Protein AF-A0A972PP08-F1 (afdb_monomer)

Foldseek 3Di:
DVVVVVVVVVVVVVVVVVVVVVVVVVCVVQQCFFAPFPVSVRDGNVLQLVQLQVLQVVLQVVQCVDPVGVGDDPLSVVCVVVLLVVLLLLLVCQQPVPDPSVVVQVVCCVVPNDPQADHRHHDHPVCSVVSSSSRSSSSSCCRLPVVLVVRVSSRSDDRPCCVSVVPD

Solvent-accessible surface area (backbone atoms only — not comparable to full-atom values): 9393 Å² total; per-residue (Å²): 112,70,70,61,53,51,54,52,49,50,52,52,52,53,50,53,49,51,52,50,50,53,50,51,53,49,51,54,58,56,29,68,35,60,43,99,42,86,90,52,75,62,42,24,48,52,60,49,52,51,48,55,51,53,33,42,54,54,26,24,55,60,38,45,71,38,95,92,43,93,44,51,82,62,57,80,64,64,44,46,67,55,30,52,53,49,12,54,51,50,24,50,19,18,60,36,63,88,36,75,61,23,49,52,51,54,52,42,50,70,77,57,68,56,92,65,49,72,78,90,52,80,47,58,82,88,48,35,67,56,49,22,48,51,35,32,54,27,46,49,46,37,53,67,55,71,47,28,80,75,46,64,85,49,38,54,66,78,82,62,55,66,67,70,73,62,69,122

Nearest PDB structures (foldseek):
  5ul4-assembly1_A  TM=3.789E-01  e=1.045E+00  Priestia megaterium
  8dyp-assembly1_A  TM=2.415E-01  e=4.016E+00  Homo sapiens

Mean predicted aligned error: 4.8 Å

Radius of gyration: 19.46 Å; Cα contacts (8 Å, |Δi|>4): 156; chains: 1; bounding box: 47×42×62 Å

Secondary structure (DSSP, 8-state):
-HHHHHHHHHHHHHHHHHHHHHHHHHHHHHHTSBPS-GGGTT-BHHHHHHHHHHHHHHHHHHHHTSTT------HHHHHHHHHHHHHHHHHHHHH-TTSHHHHHHHHHHHHS--SSSPPP----GGGHHHHHHHHHHHHHHIIIIITGGG-GGG---S--HHHHHS--

Structure (mmCIF, N/CA/C/O backbone):
data_AF-A0A972PP08-F1
#
_entry.id   AF-A0A972PP08-F1
#
loop_
_atom_site.group_PDB
_atom_site.id
_atom_site.type_symbol
_atom_site.label_atom_id
_atom_site.label_alt_id
_atom_site.label_comp_id
_atom_site.label_asym_id
_atom_site.label_entity_id
_atom_site.label_seq_id
_atom_site.pdbx_PDB_ins_code
_atom_site.Cartn_x
_atom_site.Cartn_y
_atom_site.Cartn_z
_atom_site.occupancy
_atom_site.B_iso_or_equiv
_atom_site.auth_seq_id
_atom_site.auth_comp_id
_atom_site.auth_asym_id
_atom_site.auth_atom_id
_atom_site.pdbx_PDB_model_num
ATOM 1 N N . MET A 1 1 ? 8.922 -12.046 42.418 1.00 61.06 1 MET A N 1
ATOM 2 C CA . MET A 1 1 ? 8.765 -11.020 41.359 1.00 61.06 1 MET A CA 1
ATOM 3 C C . MET A 1 1 ? 9.265 -11.472 39.986 1.00 61.06 1 MET A C 1
ATOM 5 O O . MET A 1 1 ? 8.486 -11.381 39.049 1.00 61.06 1 MET A O 1
ATOM 9 N N . GLY A 1 2 ? 10.481 -12.020 39.842 1.00 77.00 2 GLY A N 1
ATOM 10 C CA . GLY A 1 2 ? 11.031 -12.397 38.522 1.00 77.00 2 GLY A CA 1
ATOM 11 C C . GLY A 1 2 ? 10.190 -13.393 37.708 1.00 77.00 2 GLY A C 1
ATOM 12 O O . GLY A 1 2 ? 9.965 -13.173 36.525 1.00 77.00 2 GLY A O 1
ATOM 13 N N . ARG A 1 3 ? 9.642 -14.439 38.343 1.00 82.75 3 ARG A N 1
ATOM 14 C CA . ARG A 1 3 ? 8.815 -15.448 37.653 1.00 82.75 3 ARG A CA 1
ATOM 15 C C . ARG A 1 3 ? 7.500 -14.879 37.104 1.00 82.75 3 ARG A C 1
ATOM 17 O O . ARG A 1 3 ? 7.135 -15.198 35.986 1.00 82.75 3 ARG A O 1
ATOM 24 N N . PHE A 1 4 ? 6.838 -13.993 37.851 1.00 86.75 4 PHE A N 1
ATOM 25 C CA . PHE A 1 4 ? 5.618 -13.314 37.395 1.00 86.75 4 PHE A CA 1
ATOM 26 C C . PHE A 1 4 ? 5.889 -12.402 36.189 1.00 86.75 4 PHE A C 1
ATOM 28 O O . PHE A 1 4 ? 5.152 -12.438 35.211 1.00 86.75 4 PHE A O 1
ATOM 35 N N . LEU A 1 5 ? 6.987 -11.639 36.228 1.00 89.69 5 LEU A N 1
ATOM 36 C CA . LEU A 1 5 ? 7.375 -10.747 35.134 1.00 89.69 5 LEU A CA 1
ATOM 37 C C . LEU A 1 5 ? 7.769 -11.524 33.866 1.00 89.69 5 LEU A C 1
ATOM 39 O O . LEU A 1 5 ? 7.397 -11.132 32.766 1.00 89.69 5 LEU A O 1
ATOM 43 N N . LEU A 1 6 ? 8.453 -12.662 34.022 1.00 91.38 6 LEU A N 1
ATOM 44 C CA . LEU A 1 6 ? 8.762 -13.591 32.929 1.00 91.38 6 LEU A CA 1
ATOM 45 C C . LEU A 1 6 ? 7.502 -14.181 32.285 1.00 91.38 6 LEU A C 1
ATOM 47 O O . LEU A 1 6 ? 7.412 -14.209 31.061 1.00 91.38 6 LEU A O 1
ATOM 51 N N . GLU A 1 7 ? 6.529 -14.635 33.078 1.00 93.19 7 GLU A N 1
ATOM 52 C CA . GLU A 1 7 ? 5.266 -15.159 32.538 1.00 93.19 7 GLU A CA 1
ATOM 53 C C . GLU A 1 7 ? 4.447 -14.066 31.835 1.00 93.19 7 GLU A C 1
ATOM 55 O O . GLU A 1 7 ? 3.915 -14.296 30.751 1.00 93.19 7 GLU A O 1
ATOM 60 N N . LEU A 1 8 ? 4.421 -12.846 32.379 1.00 93.94 8 LEU A N 1
ATOM 61 C CA . LEU A 1 8 ? 3.744 -11.716 31.745 1.00 93.94 8 LEU A CA 1
ATOM 62 C C . LEU A 1 8 ? 4.395 -11.335 30.407 1.00 93.94 8 LEU A C 1
ATOM 64 O O . LEU A 1 8 ? 3.692 -11.149 29.416 1.00 93.94 8 LEU A O 1
ATOM 68 N N . LEU A 1 9 ? 5.729 -11.293 30.342 1.00 95.38 9 LEU A N 1
ATOM 69 C CA . LEU A 1 9 ? 6.449 -11.060 29.087 1.00 95.38 9 LEU A CA 1
ATOM 70 C C . LEU A 1 9 ? 6.160 -12.150 28.054 1.00 95.38 9 LEU A C 1
ATOM 72 O O . LEU A 1 9 ? 5.897 -11.824 26.900 1.00 95.38 9 LEU A O 1
ATOM 76 N N . LYS A 1 10 ? 6.158 -13.430 28.449 1.00 95.31 10 LYS A N 1
ATOM 77 C CA . LYS A 1 10 ? 5.798 -14.532 27.541 1.00 95.31 10 LYS A CA 1
ATOM 78 C C . LYS A 1 10 ? 4.406 -14.335 26.954 1.00 95.31 10 LYS A C 1
ATOM 80 O O . LYS A 1 10 ? 4.250 -14.460 25.745 1.00 95.31 10 LYS A O 1
ATOM 85 N N . ILE A 1 11 ? 3.416 -13.994 27.779 1.00 95.62 11 ILE A N 1
ATOM 86 C CA . ILE A 1 11 ? 2.045 -13.746 27.314 1.00 95.62 11 ILE A CA 1
ATOM 87 C C . ILE A 1 11 ? 2.020 -12.591 26.311 1.00 95.62 11 ILE A C 1
ATOM 89 O O . ILE A 1 11 ? 1.416 -12.728 25.248 1.00 95.62 11 ILE A O 1
ATOM 93 N N . VAL A 1 12 ? 2.707 -11.482 26.601 1.00 96.19 12 VAL A N 1
ATOM 94 C CA . VAL A 1 12 ? 2.795 -10.336 25.683 1.00 96.19 12 VAL A CA 1
ATOM 95 C C . VAL A 1 12 ? 3.439 -10.743 24.356 1.00 96.19 12 VAL A C 1
ATOM 97 O O . VAL A 1 12 ? 2.880 -10.449 23.302 1.00 96.19 12 VAL A O 1
ATOM 100 N N . PHE A 1 13 ? 4.564 -11.463 24.380 1.00 96.50 13 PHE A N 1
ATOM 101 C CA . PHE A 1 13 ? 5.250 -11.901 23.162 1.00 96.50 13 PHE A CA 1
ATOM 102 C C . PHE A 1 13 ? 4.429 -12.897 22.345 1.00 96.50 13 PHE A C 1
ATOM 104 O O . PHE A 1 13 ? 4.341 -12.754 21.129 1.00 96.50 13 PHE A O 1
ATOM 111 N N . VAL A 1 14 ? 3.798 -13.878 22.994 1.00 97.19 14 VAL A N 1
ATOM 112 C CA . VAL A 1 14 ? 2.917 -14.844 22.322 1.00 97.19 14 VAL A CA 1
ATOM 113 C C . VAL A 1 14 ? 1.718 -14.127 21.705 1.00 97.19 14 VAL A C 1
ATOM 115 O O . VAL A 1 14 ? 1.380 -14.385 20.554 1.00 97.19 14 VAL A O 1
ATOM 118 N N . THR A 1 15 ? 1.117 -13.177 22.421 1.00 96.88 15 THR A N 1
ATOM 119 C CA . THR A 1 15 ? -0.005 -12.381 21.904 1.00 96.88 15 THR A CA 1
ATOM 120 C C . THR A 1 15 ? 0.426 -11.540 20.702 1.00 96.88 15 THR A C 1
ATOM 122 O O . THR A 1 15 ? -0.230 -11.576 19.664 1.00 96.88 15 THR A O 1
ATOM 125 N N . ALA A 1 16 ? 1.558 -10.836 20.793 1.00 96.56 16 ALA A N 1
ATOM 126 C CA . ALA A 1 16 ? 2.103 -10.051 19.686 1.00 96.56 16 ALA A CA 1
ATOM 127 C C . ALA A 1 16 ? 2.429 -10.923 18.462 1.00 96.56 16 ALA A C 1
ATOM 129 O O . ALA A 1 16 ? 2.132 -10.534 17.331 1.00 96.56 16 ALA A O 1
ATOM 130 N N . LEU A 1 17 ? 2.986 -12.119 18.677 1.00 97.31 17 LEU A N 1
ATOM 131 C CA . LEU A 1 17 ? 3.256 -13.084 17.615 1.00 97.31 17 LEU A CA 1
ATOM 132 C C . LEU A 1 17 ? 1.961 -13.534 16.930 1.00 97.31 17 LEU A C 1
ATOM 134 O O . LEU A 1 17 ? 1.879 -13.484 15.706 1.00 97.31 17 LEU A O 1
ATOM 138 N N . LEU A 1 18 ? 0.941 -13.926 17.698 1.00 97.81 18 LEU A N 1
ATOM 139 C CA . LEU A 1 18 ? -0.345 -14.363 17.148 1.00 97.81 18 LEU A CA 1
ATOM 140 C C . LEU A 1 18 ? -1.035 -13.247 16.360 1.00 97.81 18 LEU A C 1
ATOM 142 O O . LEU A 1 18 ? -1.529 -13.502 15.265 1.00 97.81 18 LEU A O 1
ATOM 146 N N . LEU A 1 19 ? -1.013 -12.010 16.864 1.00 96.19 19 LEU A N 1
ATOM 147 C CA . LEU A 1 19 ? -1.547 -10.848 16.148 1.00 96.19 19 LEU A CA 1
ATOM 148 C C . LEU A 1 19 ? -0.791 -10.590 14.840 1.00 96.19 19 LEU A C 1
ATOM 150 O O . LEU A 1 19 ? -1.415 -10.345 13.812 1.00 96.19 19 LEU A O 1
ATOM 154 N N . THR A 1 20 ? 0.539 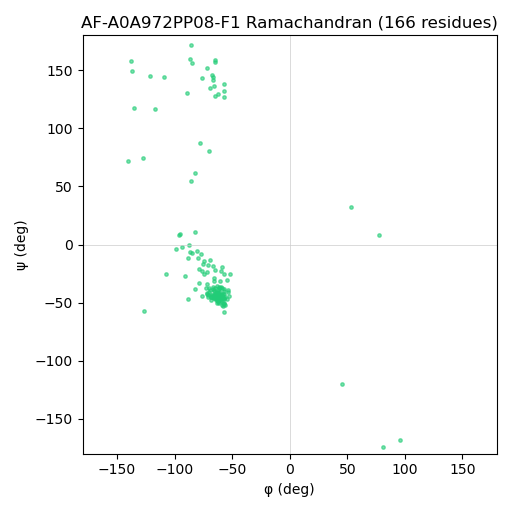-10.697 14.859 1.00 95.62 20 THR A N 1
ATOM 155 C CA . THR A 1 20 ? 1.374 -10.508 13.663 1.00 95.62 20 THR A CA 1
ATOM 156 C C . THR A 1 20 ? 1.097 -11.586 12.617 1.00 95.62 20 THR A C 1
ATOM 158 O O . THR A 1 20 ? 0.951 -11.273 11.437 1.00 95.62 20 THR A O 1
ATOM 161 N N . LEU A 1 21 ? 0.977 -12.849 13.033 1.00 97.38 21 LEU A N 1
ATOM 162 C CA . LEU A 1 21 ? 0.650 -13.959 12.137 1.00 97.38 21 LEU A CA 1
ATOM 163 C C . LEU A 1 21 ? -0.763 -13.823 11.567 1.00 97.38 21 LEU A C 1
ATOM 165 O O . LEU A 1 21 ? -0.938 -13.958 10.359 1.00 97.38 21 LEU A O 1
ATOM 169 N N . ALA A 1 22 ? -1.755 -13.508 12.403 1.00 96.94 22 ALA A N 1
ATOM 170 C CA . ALA A 1 22 ? -3.128 -13.289 11.959 1.00 96.94 22 ALA A CA 1
ATOM 171 C C . ALA A 1 22 ? -3.213 -12.135 10.952 1.00 96.94 22 ALA A C 1
ATOM 173 O O . ALA A 1 22 ? -3.847 -12.272 9.907 1.00 96.94 22 ALA A O 1
ATOM 174 N N . PHE A 1 23 ? -2.516 -11.029 11.222 1.00 95.94 23 PHE A N 1
ATOM 175 C CA . PHE A 1 23 ? -2.426 -9.901 10.301 1.00 95.94 23 PHE A CA 1
ATOM 176 C C . PHE A 1 23 ? -1.718 -10.276 8.992 1.00 95.94 23 PHE A C 1
ATOM 178 O O . PHE A 1 23 ? -2.197 -9.921 7.920 1.00 95.94 23 PHE A O 1
ATOM 185 N N . GLY A 1 24 ? -0.627 -11.045 9.053 1.00 96.00 24 GLY A N 1
ATOM 186 C CA . GLY A 1 24 ? 0.079 -11.537 7.867 1.00 96.00 24 GLY A CA 1
ATOM 187 C C . GLY A 1 24 ? -0.781 -12.460 6.998 1.00 96.00 24 GLY A C 1
ATOM 188 O O . GLY A 1 24 ? -0.826 -12.292 5.780 1.00 96.00 24 GLY A O 1
ATOM 189 N N . VAL A 1 25 ? -1.518 -13.389 7.613 1.00 97.31 25 VAL A N 1
ATOM 190 C CA . VAL A 1 25 ? -2.479 -14.259 6.914 1.00 97.31 25 VAL A CA 1
ATOM 191 C C . VAL A 1 25 ? -3.606 -13.434 6.299 1.00 97.31 25 VAL A C 1
ATOM 193 O O . VAL A 1 25 ? -3.979 -13.670 5.152 1.00 97.31 25 VAL A O 1
ATOM 196 N N . TRP A 1 26 ? -4.123 -12.441 7.025 1.00 97.25 26 TRP A N 1
ATOM 197 C CA . TRP A 1 26 ? -5.151 -11.539 6.513 1.00 97.25 26 TRP A CA 1
ATOM 198 C C . TRP A 1 26 ? -4.655 -10.718 5.314 1.00 97.25 26 TRP A C 1
ATOM 200 O O . TRP A 1 26 ? -5.347 -10.673 4.299 1.00 97.25 26 TRP A O 1
ATOM 210 N N . LEU A 1 27 ? -3.446 -10.148 5.377 1.00 96.44 27 LEU A N 1
ATOM 211 C CA . LEU A 1 27 ? -2.819 -9.459 4.243 1.00 96.44 27 LEU A CA 1
ATOM 212 C C . LEU A 1 27 ? -2.680 -10.390 3.042 1.00 96.44 27 LEU A C 1
ATOM 214 O O . LEU A 1 27 ? -3.019 -10.002 1.927 1.00 96.44 27 LEU A O 1
ATOM 218 N N . TYR A 1 28 ? -2.204 -11.619 3.262 1.00 96.75 28 TYR A N 1
ATOM 219 C CA . TYR A 1 28 ? -2.077 -12.613 2.201 1.00 96.75 28 TYR A CA 1
ATOM 220 C C . TYR A 1 28 ? -3.428 -12.924 1.551 1.00 96.75 28 TYR A C 1
ATOM 222 O O . TYR A 1 28 ? -3.548 -12.861 0.329 1.00 96.75 28 TYR A O 1
ATOM 230 N N . TYR A 1 29 ? -4.454 -13.190 2.359 1.00 97.25 29 TYR A N 1
ATOM 231 C CA . TYR A 1 29 ? -5.806 -13.456 1.880 1.00 97.25 29 TYR A CA 1
ATOM 232 C C . TYR A 1 29 ? -6.380 -12.278 1.085 1.00 97.25 29 TYR A C 1
ATOM 234 O O . TYR A 1 29 ? -6.895 -12.477 -0.012 1.00 97.25 29 TYR A O 1
ATOM 242 N N . ARG A 1 30 ? -6.255 -11.047 1.598 1.00 96.38 30 ARG A N 1
ATOM 243 C CA . ARG A 1 30 ? -6.729 -9.840 0.907 1.00 96.38 30 ARG A CA 1
ATOM 244 C C . ARG A 1 30 ? -5.976 -9.586 -0.386 1.00 96.38 30 ARG A C 1
ATOM 246 O O . ARG A 1 30 ? -6.604 -9.329 -1.402 1.00 96.38 30 ARG A O 1
ATOM 253 N N . GLY A 1 31 ? -4.657 -9.746 -0.383 1.00 96.69 31 GLY A N 1
ATOM 254 C CA . GLY A 1 31 ? -3.852 -9.522 -1.579 1.00 96.69 31 GLY A CA 1
ATOM 255 C C . GLY A 1 31 ? -4.051 -10.557 -2.683 1.00 96.69 31 GLY A C 1
ATOM 256 O O . GLY A 1 31 ? -3.618 -10.328 -3.810 1.00 96.69 31 GLY A O 1
ATOM 257 N N . ALA A 1 32 ? -4.696 -11.686 -2.377 1.00 97.31 32 ALA A N 1
ATOM 258 C CA . ALA A 1 32 ? -5.103 -12.687 -3.358 1.00 97.31 32 ALA A CA 1
ATOM 259 C C . ALA A 1 32 ? -6.462 -12.371 -4.010 1.00 97.31 32 ALA A C 1
ATOM 261 O O . ALA A 1 32 ? -6.858 -13.066 -4.944 1.00 97.31 32 ALA A O 1
ATOM 262 N N . GLN A 1 33 ? -7.177 -11.348 -3.537 1.00 96.50 33 GLN A N 1
ATOM 263 C CA . GLN A 1 33 ? -8.408 -10.871 -4.163 1.00 96.50 33 GLN A CA 1
ATOM 264 C C . GLN A 1 33 ? -8.084 -9.884 -5.298 1.00 96.50 33 GLN A C 1
ATOM 266 O O . GLN A 1 33 ? -6.998 -9.292 -5.297 1.00 96.50 33 GLN A O 1
ATOM 271 N N . PRO A 1 34 ? -8.988 -9.716 -6.283 1.00 96.44 34 PRO A N 1
ATOM 272 C CA . PRO A 1 34 ? -8.836 -8.694 -7.313 1.00 96.44 34 PRO A CA 1
ATOM 273 C C . PRO A 1 34 ? -8.708 -7.305 -6.690 1.00 96.44 34 PRO A C 1
ATOM 275 O O . PRO A 1 34 ? -9.432 -6.984 -5.746 1.00 96.44 34 PRO A O 1
ATOM 278 N N . MET A 1 35 ? -7.802 -6.494 -7.231 1.00 96.44 35 MET A N 1
ATOM 279 C CA . MET A 1 35 ? -7.579 -5.141 -6.734 1.00 96.44 35 MET A CA 1
ATOM 280 C C . MET A 1 35 ? -8.793 -4.244 -6.991 1.00 96.44 35 MET A C 1
ATOM 282 O O . MET A 1 35 ? -9.382 -4.287 -8.075 1.00 96.44 35 MET A O 1
ATOM 286 N N . ASP A 1 36 ? -9.115 -3.364 -6.041 1.00 91.56 36 ASP A N 1
ATOM 287 C CA . ASP A 1 36 ? -10.167 -2.348 -6.184 1.00 91.56 36 ASP A CA 1
ATOM 288 C C . ASP A 1 36 ? -9.614 -1.084 -6.862 1.00 91.56 36 ASP A C 1
ATOM 290 O O . ASP A 1 36 ? -9.655 0.031 -6.337 1.00 91.56 36 ASP A O 1
ATOM 294 N N . ILE A 1 37 ? -9.012 -1.276 -8.036 1.00 92.88 37 ILE A N 1
ATOM 295 C CA . ILE A 1 37 ? -8.449 -0.214 -8.871 1.00 92.88 37 ILE A CA 1
ATOM 296 C C . ILE A 1 37 ? -8.889 -0.483 -10.315 1.00 92.88 37 ILE A C 1
ATOM 298 O O . ILE A 1 37 ? -8.506 -1.518 -10.870 1.00 92.88 37 ILE A O 1
ATOM 302 N N . PRO A 1 38 ? -9.673 0.409 -10.952 1.00 90.06 38 PRO A N 1
ATOM 303 C CA . PRO A 1 38 ? -10.176 0.193 -12.311 1.00 90.06 38 PRO A CA 1
ATOM 304 C C . PRO A 1 38 ? -9.068 -0.118 -13.327 1.00 90.06 38 PRO A C 1
ATOM 306 O O . PRO A 1 38 ? -9.207 -1.000 -14.176 1.00 90.06 38 PRO A O 1
ATOM 309 N N . GLU A 1 39 ? -7.927 0.557 -13.205 1.00 91.69 39 GLU A N 1
ATOM 310 C CA . GLU A 1 39 ? -6.768 0.400 -14.080 1.00 91.69 39 GLU A CA 1
ATOM 311 C C . GLU A 1 39 ? -6.040 -0.935 -13.887 1.00 91.69 39 GLU A C 1
ATOM 313 O O . GLU A 1 39 ? -5.290 -1.336 -14.775 1.00 91.69 39 GLU A O 1
ATOM 318 N N . ALA A 1 40 ? -6.264 -1.646 -12.777 1.00 92.69 40 ALA A N 1
ATOM 319 C CA . ALA A 1 40 ? -5.619 -2.925 -12.484 1.00 92.69 40 ALA A CA 1
ATOM 320 C C . ALA A 1 40 ? -6.222 -4.104 -13.272 1.00 92.69 40 ALA A C 1
ATOM 322 O O . ALA A 1 40 ? -5.666 -5.200 -13.259 1.00 92.69 40 ALA A O 1
ATOM 323 N N . ARG A 1 41 ? -7.334 -3.908 -13.999 1.00 93.62 41 ARG A N 1
ATOM 324 C CA . ARG A 1 41 ? -7.932 -4.917 -14.906 1.00 93.62 41 ARG A CA 1
ATOM 325 C C . ARG A 1 41 ? -8.194 -6.279 -14.245 1.00 93.62 41 ARG A C 1
ATOM 327 O O . ARG A 1 41 ? -8.104 -7.317 -14.894 1.00 93.62 41 ARG A O 1
ATOM 334 N N . GLY A 1 42 ? -8.512 -6.273 -12.951 1.00 93.31 42 GLY A N 1
ATOM 335 C CA . GLY A 1 42 ? -8.847 -7.478 -12.192 1.00 93.31 42 GLY A CA 1
ATOM 336 C C . GLY A 1 42 ? -7.660 -8.347 -11.765 1.00 93.31 42 GLY A C 1
ATOM 337 O O . GLY A 1 42 ? -7.899 -9.433 -11.239 1.00 93.31 42 GLY A O 1
ATOM 338 N N . ILE A 1 43 ? -6.406 -7.904 -11.945 1.00 96.81 43 ILE A N 1
ATOM 339 C CA . ILE A 1 43 ? -5.261 -8.588 -11.321 1.00 96.81 43 ILE A CA 1
ATOM 340 C C . ILE A 1 43 ? -5.354 -8.484 -9.796 1.00 96.81 43 ILE A C 1
ATOM 342 O O . ILE A 1 43 ? -5.993 -7.578 -9.258 1.00 96.81 43 ILE A O 1
ATOM 346 N N . THR A 1 44 ? -4.697 -9.400 -9.095 1.00 97.62 44 THR A N 1
ATOM 347 C CA . THR A 1 44 ? -4.580 -9.355 -7.634 1.00 97.62 44 THR A CA 1
ATOM 348 C C . THR A 1 44 ? -3.393 -8.500 -7.201 1.00 97.62 44 THR A C 1
ATOM 350 O O . THR A 1 44 ? -2.430 -8.311 -7.953 1.00 97.62 44 THR A O 1
ATOM 353 N N . PHE A 1 45 ? -3.412 -8.027 -5.954 1.00 97.38 45 PHE A N 1
ATOM 354 C CA . PHE A 1 45 ? -2.286 -7.279 -5.391 1.00 97.38 45 PHE A CA 1
ATOM 355 C C . PHE A 1 45 ? -0.982 -8.088 -5.442 1.00 97.38 45 PHE A C 1
ATOM 357 O O . PHE A 1 45 ? 0.077 -7.546 -5.754 1.00 97.38 45 PHE A O 1
ATOM 364 N N . TRP A 1 46 ? -1.031 -9.402 -5.195 1.00 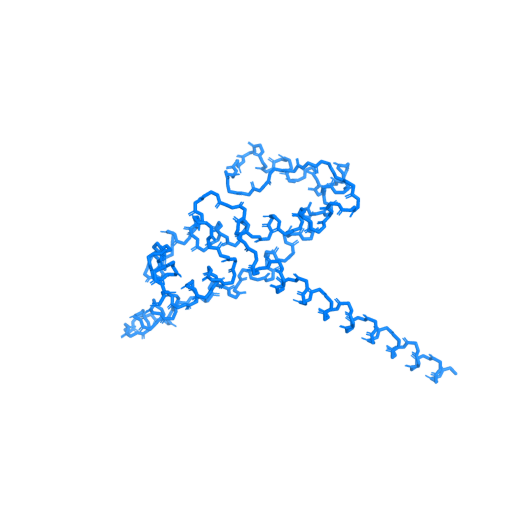96.94 46 TRP A N 1
ATOM 365 C CA . TRP A 1 46 ? 0.173 -10.234 -5.265 1.00 96.94 46 TRP A CA 1
ATOM 366 C C . TRP A 1 46 ? 0.705 -10.406 -6.683 1.00 96.94 46 TRP A C 1
ATOM 368 O O . TRP A 1 46 ? 1.920 -10.352 -6.869 1.00 96.94 46 TRP A O 1
ATOM 378 N N . GLN A 1 47 ? -0.171 -10.562 -7.679 1.00 97.56 47 GLN A N 1
ATOM 379 C CA . GLN A 1 47 ? 0.240 -10.577 -9.086 1.00 97.56 47 GLN A CA 1
ATOM 380 C C . GLN A 1 47 ? 0.903 -9.254 -9.475 1.00 97.56 47 GLN A C 1
ATOM 382 O O . GLN A 1 47 ? 1.967 -9.252 -10.093 1.00 97.56 47 GLN A O 1
ATOM 387 N N . PHE A 1 48 ? 0.321 -8.136 -9.041 1.00 97.19 48 PHE A N 1
ATOM 388 C CA . PHE A 1 48 ? 0.893 -6.811 -9.226 1.00 97.19 48 PHE A CA 1
ATOM 389 C C . PHE A 1 48 ? 2.289 -6.690 -8.597 1.00 97.19 48 PHE A C 1
ATOM 391 O O . PHE A 1 48 ? 3.243 -6.332 -9.282 1.00 97.19 48 PHE A O 1
ATOM 398 N N . ILE A 1 49 ? 2.456 -7.038 -7.318 1.00 97.25 49 ILE A N 1
ATOM 399 C CA . ILE A 1 49 ? 3.756 -6.947 -6.634 1.00 97.25 49 ILE A CA 1
ATOM 400 C C . ILE A 1 49 ? 4.808 -7.856 -7.281 1.00 97.25 49 ILE A C 1
ATOM 402 O O . ILE A 1 49 ? 5.962 -7.448 -7.416 1.00 97.25 49 ILE A O 1
ATOM 406 N N . GLN A 1 50 ? 4.431 -9.061 -7.714 1.00 96.94 50 GLN A N 1
ATOM 407 C CA . GLN A 1 50 ? 5.337 -9.970 -8.423 1.00 96.94 50 GLN A CA 1
ATOM 408 C C . GLN A 1 50 ? 5.811 -9.384 -9.756 1.00 96.94 50 GLN A C 1
ATOM 410 O O . GLN A 1 50 ? 7.007 -9.431 -10.054 1.00 96.94 50 GLN A O 1
ATOM 415 N N . ASP A 1 51 ? 4.901 -8.794 -10.527 1.00 96.56 51 ASP A N 1
ATOM 416 C CA . ASP A 1 51 ? 5.223 -8.105 -11.774 1.00 96.56 51 ASP A CA 1
ATOM 417 C C . ASP A 1 51 ? 6.157 -6.908 -11.533 1.00 96.56 51 ASP A C 1
ATOM 419 O O . ASP A 1 51 ? 7.224 -6.821 -12.146 1.00 96.56 51 ASP A O 1
ATOM 423 N N . ARG A 1 52 ? 5.838 -6.038 -10.564 1.00 95.81 52 ARG A N 1
ATOM 424 C CA . ARG A 1 52 ? 6.694 -4.893 -10.200 1.00 95.81 52 ARG A CA 1
ATOM 425 C C . ARG A 1 52 ? 8.077 -5.337 -9.721 1.00 95.81 52 ARG A C 1
ATOM 427 O O . ARG A 1 52 ? 9.076 -4.711 -10.064 1.00 95.81 52 ARG A O 1
ATOM 434 N N . TRP A 1 53 ? 8.162 -6.441 -8.981 1.00 96.19 53 TRP A N 1
ATOM 435 C CA . TRP A 1 53 ? 9.435 -7.025 -8.555 1.00 96.19 53 TRP A CA 1
ATOM 436 C C . TRP A 1 53 ? 10.267 -7.542 -9.731 1.00 96.19 53 TRP A C 1
ATOM 438 O O . TRP A 1 53 ? 11.485 -7.354 -9.773 1.00 96.19 53 TRP A O 1
ATOM 448 N N . ALA A 1 54 ? 9.631 -8.210 -10.695 1.00 95.69 54 ALA A N 1
ATOM 449 C CA . ALA A 1 54 ? 10.301 -8.685 -11.898 1.00 95.69 54 ALA A CA 1
ATOM 450 C C . ALA A 1 54 ? 10.824 -7.516 -12.745 1.00 95.69 54 ALA A C 1
ATOM 452 O O . ALA A 1 54 ? 11.996 -7.532 -13.125 1.00 95.69 54 ALA A O 1
ATOM 453 N N . ALA A 1 55 ? 10.000 -6.487 -12.957 1.00 94.38 55 ALA A N 1
ATOM 454 C CA . ALA A 1 55 ? 10.388 -5.266 -13.657 1.00 94.38 55 ALA A CA 1
ATOM 455 C C . ALA A 1 55 ? 11.555 -4.555 -12.955 1.00 94.38 55 ALA A C 1
ATOM 457 O O . ALA A 1 55 ? 12.527 -4.176 -13.607 1.00 94.38 55 ALA A O 1
ATOM 458 N N . TYR A 1 56 ? 11.515 -4.458 -11.620 1.00 94.62 56 TYR A N 1
ATOM 459 C CA . TYR A 1 56 ? 12.606 -3.887 -10.827 1.00 94.62 56 TYR A CA 1
ATOM 460 C C . TYR A 1 56 ? 13.920 -4.625 -11.064 1.00 94.62 56 TYR A C 1
ATOM 462 O O . TYR A 1 56 ? 14.919 -3.991 -11.387 1.00 94.62 56 TYR A O 1
ATOM 470 N N . ARG A 1 57 ? 13.926 -5.959 -10.968 1.00 94.94 57 ARG A N 1
ATOM 471 C CA . ARG A 1 57 ? 15.151 -6.745 -11.188 1.00 94.94 57 ARG A CA 1
ATOM 472 C C . ARG A 1 57 ? 15.728 -6.545 -12.588 1.00 94.94 57 ARG A C 1
ATOM 474 O O . ARG A 1 57 ? 16.944 -6.525 -12.741 1.00 94.94 57 ARG A O 1
ATOM 481 N N . GLN A 1 58 ? 14.874 -6.402 -13.600 1.00 93.50 58 GLN A N 1
ATOM 482 C CA . GLN A 1 58 ? 15.320 -6.131 -14.968 1.00 93.50 58 GLN A CA 1
ATOM 483 C C . GLN A 1 58 ? 15.925 -4.728 -15.101 1.00 93.50 58 GLN A C 1
ATOM 485 O O . GLN A 1 58 ? 16.997 -4.579 -15.689 1.00 93.50 58 GLN A O 1
ATOM 490 N N . ALA A 1 59 ? 15.268 -3.710 -14.538 1.00 92.25 59 ALA A N 1
ATOM 491 C CA . ALA A 1 59 ? 15.765 -2.338 -14.542 1.00 92.25 59 ALA A CA 1
ATOM 492 C C . ALA A 1 59 ? 17.095 -2.221 -13.782 1.00 92.25 59 ALA A C 1
ATOM 494 O O . ALA A 1 59 ? 18.059 -1.675 -14.313 1.00 92.25 59 ALA A O 1
ATOM 495 N N . ASP A 1 60 ? 17.171 -2.804 -12.587 1.00 94.06 60 ASP A N 1
ATOM 496 C CA . ASP A 1 60 ? 18.367 -2.820 -11.750 1.00 94.06 60 ASP A CA 1
ATOM 497 C C . ASP A 1 60 ? 19.551 -3.499 -12.447 1.00 94.06 60 ASP A C 1
ATOM 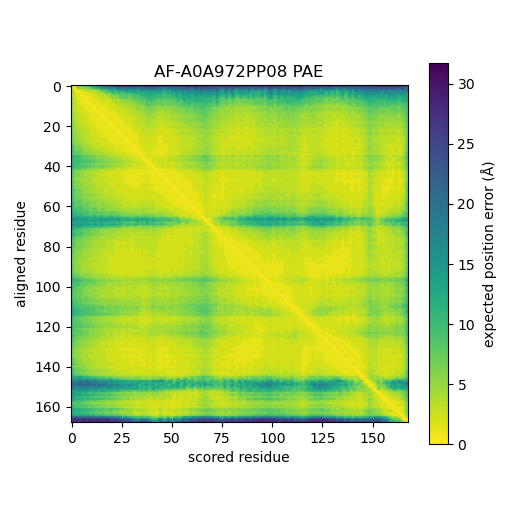499 O O . ASP A 1 60 ? 20.642 -2.935 -12.487 1.00 94.06 60 ASP A O 1
ATOM 503 N N . ALA A 1 61 ? 19.330 -4.656 -13.081 1.00 93.69 61 ALA A N 1
ATOM 504 C CA . ALA A 1 61 ? 20.369 -5.351 -13.837 1.00 93.69 61 ALA A CA 1
ATOM 505 C C . ALA A 1 61 ? 20.874 -4.524 -15.032 1.00 93.69 61 ALA A C 1
ATOM 507 O O . ALA A 1 61 ? 22.079 -4.468 -15.278 1.00 93.69 61 ALA A O 1
ATOM 508 N N . ARG A 1 62 ? 19.968 -3.854 -15.760 1.00 92.38 62 ARG A N 1
ATOM 509 C CA . ARG A 1 62 ? 20.326 -2.968 -16.879 1.00 92.38 62 ARG A CA 1
ATOM 510 C C . ARG A 1 62 ? 21.149 -1.770 -16.406 1.00 92.38 62 ARG A C 1
ATOM 512 O O . ARG A 1 62 ? 22.157 -1.448 -17.024 1.00 92.38 62 ARG A O 1
ATOM 5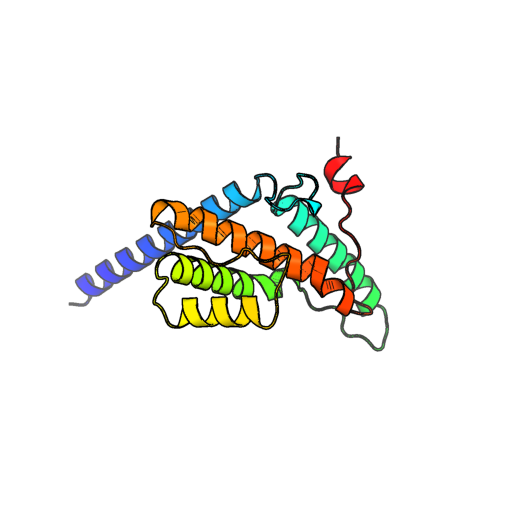19 N N . VAL A 1 63 ? 20.711 -1.105 -15.339 1.00 91.19 63 VAL A N 1
ATOM 520 C CA . VAL A 1 63 ? 21.344 0.118 -14.827 1.00 91.19 63 VAL A CA 1
ATOM 521 C C . VAL A 1 63 ? 22.679 -0.191 -14.156 1.00 91.19 63 VAL A C 1
ATOM 523 O O . VAL A 1 63 ? 23.656 0.501 -14.415 1.00 91.19 63 VAL A O 1
ATOM 526 N N . SER A 1 64 ? 22.763 -1.263 -13.367 1.00 91.81 64 SER A N 1
ATOM 527 C CA . SER A 1 64 ? 24.002 -1.683 -12.693 1.00 91.81 64 SER A CA 1
ATOM 528 C C . SER A 1 64 ? 25.099 -2.146 -13.657 1.00 91.81 64 SER A C 1
ATOM 530 O O . SER A 1 64 ? 26.265 -2.201 -13.279 1.00 91.81 64 SER A O 1
ATOM 532 N N . ALA A 1 65 ? 24.753 -2.487 -14.903 1.00 91.94 65 ALA A N 1
ATOM 533 C CA . ALA A 1 65 ? 25.732 -2.822 -15.936 1.00 91.94 65 ALA A CA 1
ATOM 534 C C . ALA A 1 65 ? 26.478 -1.588 -16.485 1.00 91.94 65 ALA A C 1
ATOM 536 O O . ALA A 1 65 ? 27.491 -1.736 -17.170 1.00 91.94 65 ALA A O 1
ATOM 537 N N . LEU A 1 66 ? 25.988 -0.375 -16.212 1.00 90.50 66 LEU A N 1
ATOM 538 C CA . LEU A 1 66 ? 26.597 0.872 -16.663 1.00 90.50 66 LEU A CA 1
ATOM 539 C C . LEU A 1 66 ? 27.632 1.370 -15.632 1.00 90.50 66 LEU A C 1
ATOM 541 O O . LEU A 1 66 ? 27.287 1.509 -14.459 1.00 90.50 66 LEU A O 1
ATOM 545 N N . PRO A 1 67 ? 28.872 1.718 -16.039 1.00 84.50 67 PRO A N 1
ATOM 546 C CA . PRO A 1 67 ? 29.959 2.065 -15.111 1.00 84.50 67 PRO A CA 1
ATOM 547 C C . PRO A 1 67 ? 29.672 3.220 -14.138 1.00 84.50 67 PRO A C 1
ATOM 549 O O . PRO A 1 67 ? 30.296 3.312 -13.085 1.00 84.50 67 PRO A O 1
ATOM 552 N N . GLN A 1 68 ? 28.767 4.126 -14.504 1.00 86.62 68 GLN A N 1
ATOM 553 C CA . GLN A 1 68 ? 28.446 5.340 -13.756 1.00 86.62 68 GLN A CA 1
ATOM 554 C C . GLN A 1 68 ? 27.262 5.194 -12.784 1.00 86.62 68 GLN A C 1
ATOM 556 O O . GLN A 1 68 ? 26.937 6.157 -12.090 1.00 86.62 68 GLN A O 1
ATOM 561 N N . TYR A 1 69 ? 26.612 4.027 -12.722 1.00 85.19 69 TYR A N 1
ATOM 562 C CA . TYR A 1 69 ? 25.432 3.807 -11.884 1.00 85.19 69 TYR A CA 1
ATOM 563 C C . TYR A 1 69 ? 25.642 2.673 -10.873 1.00 85.19 69 TYR A C 1
ATOM 565 O O . TYR A 1 69 ? 26.281 1.668 -11.157 1.00 85.19 69 TYR A O 1
ATOM 573 N N . LEU A 1 70 ? 25.059 2.834 -9.681 1.00 85.19 70 LEU A N 1
ATOM 574 C CA . LEU A 1 70 ? 25.107 1.855 -8.582 1.00 85.19 70 LEU A CA 1
ATOM 575 C C . LEU A 1 70 ? 23.880 0.922 -8.548 1.00 85.19 70 LEU A C 1
ATOM 577 O O . LEU A 1 70 ? 23.690 0.204 -7.570 1.00 85.19 70 LEU A O 1
ATOM 581 N N . GLY A 1 71 ? 23.042 0.966 -9.587 1.00 88.56 71 GLY A N 1
ATOM 582 C CA . GLY A 1 71 ? 21.770 0.249 -9.657 1.00 88.56 71 GLY A CA 1
ATOM 583 C C . GLY A 1 71 ? 20.560 1.089 -9.256 1.00 88.56 71 GLY A C 1
ATOM 584 O O . GLY A 1 71 ? 20.624 2.317 -9.145 1.00 88.56 71 GLY A O 1
ATOM 585 N N . CYS A 1 72 ? 19.436 0.408 -9.068 1.00 90.44 72 CYS A N 1
ATOM 586 C CA . CYS A 1 72 ? 18.135 0.989 -8.781 1.00 90.44 72 CYS A CA 1
ATOM 587 C C . CYS A 1 72 ? 17.704 0.729 -7.337 1.00 90.44 72 CYS A C 1
ATOM 589 O O . CYS A 1 72 ? 17.910 -0.346 -6.766 1.00 90.44 72 CYS A O 1
ATOM 591 N N . ARG A 1 73 ? 17.018 1.709 -6.741 1.00 89.38 73 ARG A N 1
ATOM 592 C CA . ARG A 1 73 ? 16.358 1.519 -5.447 1.00 89.38 73 ARG A CA 1
ATOM 593 C C . ARG A 1 73 ? 15.223 0.504 -5.601 1.00 89.38 73 ARG A C 1
ATOM 595 O O . ARG A 1 73 ? 14.452 0.563 -6.555 1.00 89.38 73 ARG A O 1
ATOM 602 N N . ASN A 1 74 ? 15.113 -0.422 -4.649 1.00 90.69 74 ASN A N 1
ATOM 603 C CA . ASN A 1 74 ? 13.997 -1.362 -4.606 1.00 90.69 74 ASN A CA 1
ATOM 604 C C . ASN A 1 74 ? 12.749 -0.671 -4.049 1.00 90.69 74 ASN A C 1
ATOM 606 O O . ASN A 1 74 ? 12.479 -0.709 -2.844 1.00 90.69 74 ASN A O 1
ATOM 610 N N . ASP A 1 75 ? 11.992 -0.037 -4.939 1.00 90.31 75 ASP A N 1
ATOM 611 C CA . ASP A 1 75 ? 10.803 0.723 -4.561 1.00 90.31 75 ASP A CA 1
ATOM 612 C C . ASP A 1 75 ? 9.696 -0.178 -3.993 1.00 90.31 75 ASP A C 1
ATOM 614 O O . ASP A 1 75 ? 8.984 0.223 -3.073 1.00 90.31 75 ASP A O 1
ATOM 618 N N . VAL A 1 76 ? 9.625 -1.445 -4.416 1.00 92.31 76 VAL A N 1
ATOM 619 C CA . VAL A 1 76 ? 8.655 -2.419 -3.887 1.00 92.31 76 VAL A CA 1
ATOM 620 C C . VAL A 1 76 ? 8.817 -2.609 -2.370 1.00 92.31 76 VAL A C 1
ATOM 622 O O . VAL A 1 76 ? 7.821 -2.610 -1.640 1.00 92.31 76 VAL A O 1
ATOM 625 N N . LEU A 1 77 ? 10.058 -2.724 -1.876 1.00 93.69 77 LEU A N 1
ATOM 626 C CA . LEU A 1 77 ? 10.343 -2.824 -0.435 1.00 93.69 77 LEU A CA 1
ATOM 627 C C . LEU A 1 77 ? 10.362 -1.469 0.260 1.00 93.69 77 LEU A C 1
ATOM 629 O O . LEU A 1 77 ? 9.899 -1.364 1.395 1.00 93.69 77 LEU A O 1
ATOM 633 N N . TYR A 1 78 ? 10.898 -0.441 -0.398 1.00 92.31 78 TYR A N 1
ATOM 634 C CA . TYR A 1 78 ? 11.001 0.902 0.169 1.00 92.31 78 TYR A CA 1
ATOM 635 C C . TYR A 1 78 ? 9.630 1.440 0.597 1.00 92.31 78 TYR A C 1
ATOM 637 O O . TYR A 1 78 ? 9.497 2.028 1.673 1.00 92.31 78 TYR A O 1
ATOM 645 N N . TYR A 1 79 ? 8.596 1.184 -0.209 1.00 94.06 79 TYR A N 1
ATOM 646 C CA . TYR A 1 79 ? 7.241 1.640 0.079 1.00 94.06 79 TYR A CA 1
ATOM 647 C C . TYR A 1 79 ? 6.486 0.783 1.100 1.00 94.06 79 TYR A C 1
ATOM 649 O O . TYR A 1 79 ? 5.484 1.256 1.628 1.00 94.06 79 TYR A O 1
ATOM 657 N N . LEU A 1 80 ? 6.964 -0.410 1.474 1.00 94.06 80 LEU A N 1
ATOM 658 C CA . LEU A 1 80 ? 6.270 -1.274 2.438 1.00 94.06 80 LEU A CA 1
ATOM 659 C C . LEU A 1 80 ? 6.022 -0.597 3.799 1.00 94.06 80 LEU A C 1
ATOM 661 O O . LEU A 1 80 ? 4.859 -0.472 4.194 1.00 94.06 80 LEU A O 1
ATOM 665 N N . PRO A 1 81 ? 7.050 -0.115 4.527 1.00 95.62 81 PRO A N 1
ATOM 666 C CA . PRO A 1 81 ? 6.828 0.538 5.817 1.00 95.62 81 PRO A CA 1
ATOM 667 C C . PRO A 1 81 ? 6.048 1.855 5.684 1.00 95.62 81 PRO A C 1
ATOM 669 O O . PRO A 1 81 ? 5.277 2.206 6.579 1.00 95.62 81 PRO A O 1
ATOM 672 N N . LEU A 1 82 ? 6.215 2.575 4.568 1.00 95.31 82 LEU A N 1
ATOM 673 C CA . LEU A 1 82 ? 5.519 3.836 4.300 1.00 95.31 82 LEU A CA 1
ATOM 674 C C . LEU A 1 82 ? 4.020 3.612 4.089 1.00 95.31 82 LEU A C 1
ATOM 676 O O . LEU A 1 82 ? 3.205 4.289 4.717 1.00 95.31 82 LEU A O 1
ATOM 680 N N . ASN A 1 83 ? 3.660 2.632 3.264 1.00 96.31 83 ASN A N 1
ATOM 681 C CA . ASN A 1 83 ? 2.277 2.316 2.936 1.00 96.31 83 ASN A CA 1
ATOM 682 C C . ASN A 1 83 ? 1.569 1.654 4.116 1.00 96.31 83 ASN A C 1
ATOM 684 O O . ASN A 1 83 ? 0.428 2.013 4.390 1.00 96.31 83 ASN A O 1
ATOM 688 N N . LEU A 1 84 ? 2.236 0.785 4.888 1.00 96.62 84 LEU A N 1
ATOM 689 C CA . LEU A 1 84 ? 1.672 0.252 6.136 1.00 96.62 84 LEU A CA 1
ATOM 690 C C . LEU A 1 84 ? 1.342 1.379 7.120 1.00 96.62 84 LEU A C 1
ATOM 692 O O . LEU A 1 84 ? 0.208 1.479 7.588 1.00 96.62 84 LEU A O 1
ATOM 696 N N . ARG A 1 85 ? 2.303 2.271 7.393 1.00 97.38 85 ARG A N 1
ATOM 697 C CA . ARG A 1 85 ? 2.083 3.424 8.277 1.00 97.38 85 ARG A CA 1
ATOM 698 C C . ARG A 1 85 ? 0.969 4.330 7.754 1.00 97.38 85 ARG A C 1
ATOM 700 O O . ARG A 1 85 ? 0.117 4.746 8.534 1.00 97.38 85 ARG A O 1
ATOM 707 N N . GLY A 1 86 ? 0.974 4.630 6.456 1.00 97.00 86 GLY A N 1
ATOM 708 C CA . GLY A 1 86 ? -0.061 5.432 5.806 1.00 97.00 86 GLY A CA 1
ATOM 709 C C . GLY A 1 86 ? -1.451 4.818 5.964 1.00 97.00 86 GLY A C 1
ATOM 710 O O . GLY A 1 86 ? -2.381 5.523 6.335 1.00 97.00 86 GLY A O 1
ATOM 711 N N . SER A 1 87 ? -1.564 3.502 5.801 1.00 98.00 87 SER A N 1
ATOM 712 C CA . SER A 1 87 ? -2.828 2.763 5.907 1.00 98.00 87 SER A CA 1
ATOM 713 C C . SER A 1 87 ? -3.371 2.746 7.332 1.00 98.00 87 SER A C 1
ATOM 715 O O . SER A 1 87 ? -4.552 3.007 7.538 1.00 98.00 87 SER A O 1
ATOM 717 N N . PHE A 1 88 ? -2.515 2.524 8.338 1.00 97.81 88 PHE A N 1
ATOM 718 C CA . PHE A 1 88 ? -2.919 2.642 9.744 1.00 97.81 88 PHE A CA 1
ATOM 719 C C . PHE A 1 88 ? -3.370 4.062 10.088 1.00 97.81 88 PHE A C 1
ATOM 721 O O . PHE A 1 88 ? -4.402 4.245 10.728 1.00 97.81 88 PHE A O 1
ATOM 728 N N . ASN A 1 89 ? -2.620 5.067 9.634 1.00 98.25 89 ASN A N 1
ATOM 729 C CA . ASN A 1 89 ? -2.955 6.472 9.837 1.00 98.25 89 ASN A CA 1
ATOM 730 C C . ASN A 1 89 ? -4.295 6.842 9.187 1.00 98.25 89 ASN A C 1
ATOM 732 O O . ASN A 1 89 ? -5.113 7.514 9.812 1.00 98.25 89 ASN A O 1
ATOM 736 N N . PHE A 1 90 ? -4.524 6.397 7.953 1.00 98.06 90 PHE A N 1
ATOM 737 C CA . PHE A 1 90 ? -5.750 6.661 7.210 1.00 98.06 90 PHE A CA 1
ATOM 738 C C . PHE A 1 90 ? -6.959 5.961 7.840 1.00 98.06 90 PHE A C 1
ATOM 740 O O . PHE A 1 90 ? -8.002 6.583 8.044 1.00 98.06 90 PHE A O 1
ATOM 747 N N . ALA A 1 91 ? -6.805 4.697 8.240 1.00 98.25 91 ALA A N 1
ATOM 748 C CA . ALA A 1 91 ? -7.845 3.952 8.940 1.00 98.25 91 ALA A CA 1
ATOM 749 C C . ALA A 1 91 ? -8.180 4.574 10.307 1.00 98.25 91 ALA A C 1
ATOM 751 O O . ALA A 1 91 ? -9.352 4.734 10.643 1.00 98.25 91 ALA A O 1
ATOM 752 N N . TYR A 1 92 ? -7.169 5.011 11.067 1.00 98.25 92 TYR A N 1
ATOM 753 C CA . TYR A 1 92 ? -7.374 5.740 12.320 1.00 98.25 92 TYR A CA 1
ATOM 754 C C . TYR A 1 92 ? -8.116 7.061 12.101 1.00 98.25 92 TYR A C 1
ATOM 756 O O . TYR A 1 92 ? -9.050 7.362 12.840 1.00 98.25 92 TYR A O 1
ATOM 764 N N . ALA A 1 93 ? -7.711 7.843 11.097 1.00 98.19 93 ALA A N 1
ATOM 765 C CA . ALA A 1 93 ? -8.347 9.111 10.755 1.00 98.19 93 ALA A CA 1
ATOM 766 C C . ALA A 1 93 ? -9.806 8.927 10.309 1.0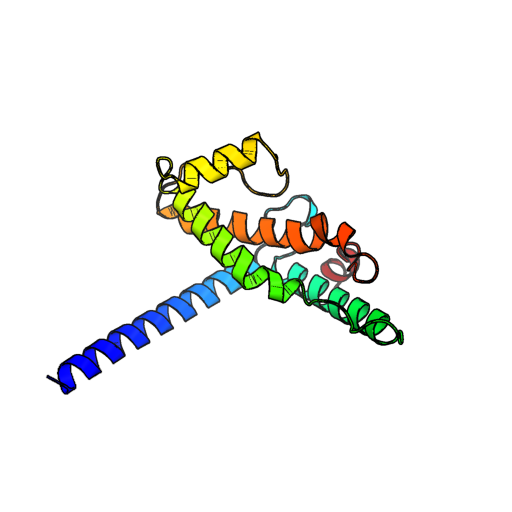0 98.19 93 ALA A C 1
ATOM 768 O O . ALA A 1 93 ? -10.652 9.747 10.649 1.00 98.19 93 ALA A O 1
ATOM 769 N N . SER A 1 94 ? -10.100 7.835 9.603 1.00 98.00 94 SER A N 1
ATOM 770 C CA . SER A 1 94 ? -11.457 7.481 9.174 1.00 98.00 94 SER A CA 1
ATOM 771 C C . SER A 1 94 ? -12.343 7.063 10.354 1.00 98.00 94 SER A C 1
ATOM 773 O O . SER A 1 94 ? -13.516 7.417 10.401 1.00 98.00 94 SER A O 1
ATOM 775 N N . LEU A 1 95 ? -11.781 6.351 11.339 1.00 98.31 95 LEU A N 1
ATOM 776 C CA . LEU A 1 95 ? -12.477 5.980 12.578 1.00 98.31 95 LEU A CA 1
ATOM 777 C C . LEU A 1 95 ? -12.633 7.167 13.552 1.00 98.31 95 LEU A C 1
ATOM 779 O O . LEU A 1 95 ? -13.523 7.163 14.394 1.00 98.31 95 LEU A O 1
ATOM 783 N N . ASN A 1 96 ? -11.751 8.170 13.464 1.00 97.94 96 ASN A N 1
ATOM 784 C CA . ASN A 1 96 ? -11.698 9.331 14.358 1.00 97.94 96 ASN A CA 1
ATOM 785 C C . ASN A 1 96 ? -11.707 10.640 13.541 1.00 97.94 96 ASN A C 1
ATOM 787 O O . ASN A 1 96 ? -10.659 11.298 13.422 1.00 97.94 96 ASN A O 1
ATOM 791 N N . PRO A 1 97 ? -12.866 11.035 12.982 1.00 95.50 97 PRO A N 1
ATOM 792 C CA . PRO A 1 97 ? -12.972 12.140 12.024 1.00 95.50 97 PRO A CA 1
ATOM 793 C C . PRO A 1 97 ? -12.618 13.519 12.606 1.00 95.50 97 PRO A C 1
ATOM 795 O O . PRO A 1 97 ? -12.218 14.408 11.852 1.00 95.50 97 PRO A O 1
ATOM 798 N N . ASP A 1 98 ? -12.696 13.680 13.930 1.00 96.69 98 ASP A N 1
ATOM 799 C CA . ASP A 1 98 ? -12.345 14.916 14.650 1.00 96.69 98 ASP A CA 1
ATOM 800 C C . ASP A 1 98 ? -10.855 15.004 15.028 1.00 96.69 98 ASP A C 1
ATOM 802 O O . ASP A 1 98 ? -10.395 15.965 15.650 1.00 96.69 98 ASP A O 1
ATOM 806 N N . SER A 1 99 ? -10.060 13.987 14.687 1.00 96.75 99 SER A N 1
ATOM 807 C CA . SER A 1 99 ? -8.639 13.963 15.025 1.00 96.75 99 SER A CA 1
ATOM 808 C C . SER A 1 99 ? -7.825 14.963 14.191 1.00 96.75 99 SER A C 1
ATOM 810 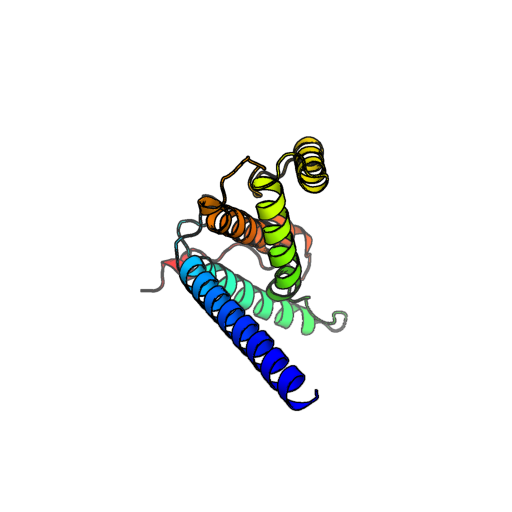O O . SER A 1 99 ? -8.109 15.230 13.023 1.00 96.75 99 SER A O 1
ATOM 812 N N . LYS A 1 100 ? -6.707 15.451 14.752 1.00 97.19 100 LYS A N 1
ATOM 813 C CA . LYS A 1 100 ? -5.731 16.274 14.004 1.00 97.19 100 LYS A CA 1
ATOM 814 C C . LYS A 1 100 ? -5.229 15.583 12.731 1.00 97.19 100 LYS A C 1
ATOM 816 O O . LYS A 1 100 ? -4.893 16.253 11.760 1.00 97.19 100 LYS A O 1
ATOM 821 N N . LEU A 1 101 ? -5.163 14.251 12.748 1.00 96.31 101 LEU A N 1
ATOM 822 C CA . LEU A 1 101 ? -4.738 13.462 11.598 1.00 96.31 101 LEU A CA 1
ATOM 823 C C . LEU A 1 101 ? -5.797 13.471 10.490 1.00 96.31 101 LEU A C 1
ATOM 825 O O . LEU A 1 101 ? -5.444 13.679 9.334 1.00 96.31 101 LEU A O 1
ATOM 829 N N . ALA A 1 102 ? -7.077 13.321 10.840 1.00 97.06 102 ALA A N 1
ATOM 830 C CA . ALA A 1 102 ? -8.185 13.462 9.898 1.00 97.06 102 ALA A CA 1
ATOM 831 C C . ALA A 1 102 ? -8.218 14.855 9.261 1.00 97.06 102 ALA A C 1
ATOM 833 O O . ALA A 1 102 ? -8.346 14.970 8.043 1.00 97.06 102 ALA A O 1
ATOM 834 N N . PHE A 1 103 ? -8.003 15.908 10.056 1.00 96.44 103 PHE A N 1
ATOM 835 C CA . PHE A 1 103 ? -7.859 17.266 9.529 1.00 96.44 103 PHE A CA 1
ATOM 836 C C . PHE A 1 103 ? -6.697 17.382 8.531 1.00 96.44 103 PHE A C 1
ATOM 838 O O . PHE A 1 103 ? -6.861 17.960 7.460 1.00 96.44 103 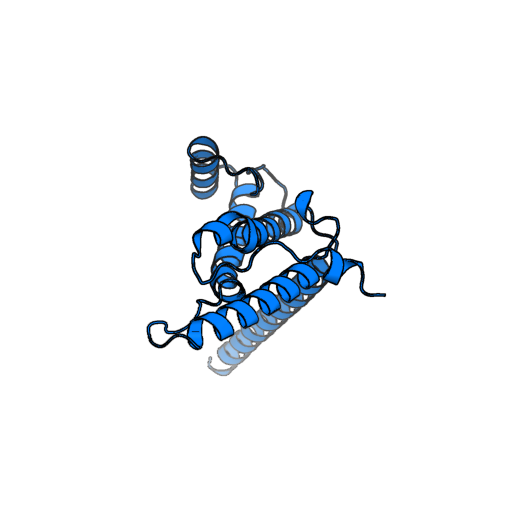PHE A O 1
ATOM 845 N N . ALA A 1 104 ? -5.535 16.801 8.846 1.00 95.25 104 ALA A N 1
ATOM 846 C CA . ALA A 1 104 ? -4.385 16.825 7.947 1.00 95.25 104 ALA A CA 1
ATOM 847 C C . ALA A 1 104 ? -4.660 16.100 6.618 1.00 95.25 104 ALA A C 1
ATOM 849 O O . ALA A 1 104 ? -4.265 16.607 5.571 1.00 95.25 104 ALA A O 1
ATOM 850 N N . PHE A 1 105 ? -5.344 14.950 6.640 1.00 95.25 105 PHE A N 1
ATOM 851 C CA . PHE A 1 105 ? -5.748 14.254 5.414 1.00 95.25 105 PHE A CA 1
ATOM 852 C C . PHE A 1 105 ? -6.691 15.111 4.567 1.00 95.25 105 PHE A C 1
ATOM 854 O O . PHE A 1 105 ? -6.379 15.353 3.406 1.00 95.25 105 PHE A O 1
ATOM 861 N N . LYS A 1 106 ? -7.760 15.660 5.160 1.00 95.12 106 LYS A N 1
ATOM 862 C CA . LYS A 1 106 ? -8.705 16.550 4.458 1.00 95.12 106 LYS A CA 1
ATOM 863 C C . LYS A 1 106 ? -8.003 17.758 3.832 1.00 95.12 106 LYS A C 1
ATOM 865 O O . LYS A 1 106 ? -8.214 18.059 2.664 1.00 95.12 106 LYS A O 1
ATOM 870 N N . TYR A 1 107 ? -7.098 18.399 4.575 1.00 94.56 107 TYR A N 1
ATOM 871 C CA . TYR A 1 107 ? -6.303 19.515 4.060 1.00 94.56 107 TYR A CA 1
ATOM 872 C C . TYR A 1 107 ? -5.488 19.124 2.817 1.00 94.56 107 TYR A C 1
ATOM 874 O O . TYR A 1 107 ? -5.471 19.855 1.829 1.00 94.56 107 TYR A O 1
ATOM 882 N N . TRP A 1 108 ? -4.806 17.975 2.838 1.00 91.75 108 TRP A N 1
ATOM 883 C CA . TRP A 1 108 ? -4.015 17.536 1.686 1.00 91.75 108 TRP A CA 1
ATOM 884 C C . TRP A 1 108 ? -4.872 17.069 0.512 1.00 91.75 108 TRP A C 1
ATOM 886 O O . TRP A 1 108 ? -4.488 17.328 -0.625 1.00 91.75 108 TRP A O 1
ATOM 896 N N . GLU A 1 109 ? -6.026 16.456 0.770 1.00 93.19 109 GLU A N 1
ATOM 897 C CA . GLU A 1 109 ? -7.010 16.114 -0.263 1.00 93.19 109 GLU A CA 1
ATOM 898 C C . GLU A 1 109 ? -7.502 17.357 -1.018 1.00 93.19 109 GLU A C 1
ATOM 900 O O . GLU A 1 109 ? -7.670 17.304 -2.234 1.00 93.19 109 GLU A O 1
ATOM 905 N N . GLU A 1 110 ? -7.682 18.485 -0.325 1.00 93.44 110 GLU A N 1
ATOM 906 C CA . GLU A 1 110 ? -8.084 19.758 -0.935 1.00 93.44 110 GLU A CA 1
ATOM 907 C C . GLU A 1 110 ? -6.933 20.453 -1.676 1.00 93.44 110 GLU A C 1
ATOM 909 O O . GLU A 1 110 ? -7.111 20.948 -2.787 1.00 93.44 110 GLU A O 1
ATOM 914 N N . GLN A 1 111 ? -5.741 20.507 -1.074 1.00 94.88 111 GLN A N 1
ATOM 915 C CA . GLN A 1 111 ? -4.606 21.259 -1.628 1.00 94.88 111 GLN A CA 1
ATOM 916 C C . GLN A 1 111 ? -3.886 20.527 -2.762 1.00 94.88 111 GLN A C 1
ATOM 918 O O . GLN A 1 111 ? -3.315 21.156 -3.654 1.00 94.88 111 GLN A O 1
ATOM 923 N N . LYS A 1 112 ? -3.838 19.196 -2.695 1.00 91.00 112 LYS A N 1
ATOM 924 C CA . LYS A 1 112 ? -3.150 18.326 -3.652 1.00 91.00 112 LYS A CA 1
ATOM 925 C C . LYS A 1 112 ? -4.003 17.081 -3.898 1.00 91.00 112 LYS A C 1
ATOM 927 O O . LYS A 1 112 ? -3.640 16.005 -3.415 1.00 91.00 112 LYS A O 1
ATOM 932 N N . PRO A 1 113 ? -5.126 17.227 -4.621 1.00 89.00 113 PRO A N 1
ATOM 933 C CA . PRO A 1 113 ? -6.019 16.113 -4.891 1.00 89.00 113 PRO A CA 1
ATOM 934 C C . PRO A 1 113 ? -5.263 14.985 -5.593 1.00 89.00 113 PRO A C 1
ATOM 936 O O . PRO A 1 113 ? -4.524 15.210 -6.552 1.00 89.00 113 PRO A O 1
ATOM 939 N N . ASP A 1 114 ? -5.453 13.774 -5.083 1.00 89.94 114 ASP A N 1
ATOM 940 C CA . ASP A 1 114 ? -4.874 12.553 -5.619 1.00 89.94 114 ASP A CA 1
ATOM 941 C C . ASP A 1 114 ? -6.008 11.640 -6.071 1.00 89.94 114 ASP A C 1
ATOM 943 O O . ASP A 1 114 ? -6.843 11.238 -5.264 1.00 89.94 114 ASP A O 1
ATOM 947 N N . GLU A 1 115 ? -6.075 11.353 -7.368 1.00 88.94 115 GLU A N 1
ATOM 948 C CA . GLU A 1 115 ? -7.175 10.568 -7.941 1.00 88.94 115 GLU A CA 1
ATOM 949 C C . GLU A 1 115 ? -7.055 9.069 -7.631 1.00 88.94 115 GLU A C 1
ATOM 951 O O . GLU A 1 115 ? -8.035 8.334 -7.743 1.00 88.94 115 GLU 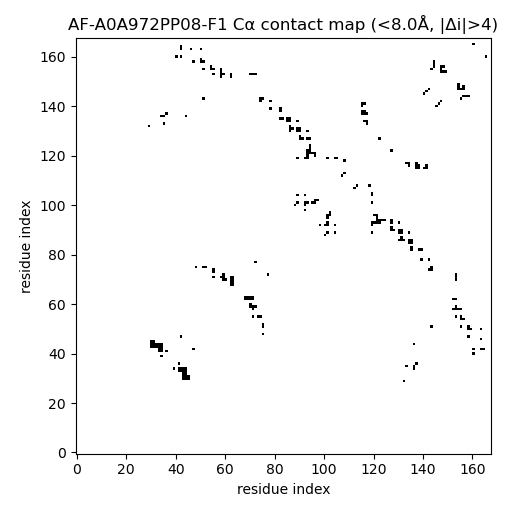A O 1
ATOM 956 N N . VAL A 1 116 ? -5.868 8.608 -7.219 1.00 92.88 116 VAL A N 1
ATOM 957 C CA . VAL A 1 116 ? -5.613 7.194 -6.930 1.00 92.88 116 VAL A CA 1
ATOM 958 C C . VAL A 1 116 ? -5.953 6.864 -5.481 1.00 92.88 116 VAL A C 1
ATOM 960 O O . VAL A 1 116 ? -6.603 5.846 -5.218 1.00 92.88 116 VAL A O 1
ATOM 963 N N . LEU A 1 117 ? -5.500 7.695 -4.535 1.00 94.38 117 LEU A N 1
ATOM 964 C CA . LEU A 1 117 ? -5.735 7.465 -3.108 1.00 94.38 117 LEU A CA 1
ATOM 965 C C . LEU A 1 117 ? -7.227 7.604 -2.756 1.00 94.38 117 LEU A C 1
ATOM 967 O O . LEU A 1 117 ? -7.923 8.455 -3.310 1.00 94.38 117 LEU A O 1
ATOM 971 N N . PRO A 1 118 ? -7.742 6.784 -1.822 1.00 94.88 118 PRO A N 1
ATOM 972 C CA . PRO A 1 118 ? -9.121 6.920 -1.378 1.00 94.88 118 PRO A CA 1
ATOM 973 C C . PRO A 1 118 ? -9.306 8.229 -0.601 1.00 94.88 118 PRO A C 1
ATOM 975 O O . PRO A 1 118 ? -8.416 8.654 0.136 1.00 94.88 118 PRO A O 1
ATOM 978 N N . LYS A 1 119 ? -10.490 8.833 -0.732 1.00 94.50 119 LYS A N 1
ATOM 979 C CA . LYS A 1 119 ? -10.881 10.008 0.056 1.00 94.50 119 LYS A CA 1
ATOM 980 C C . LYS A 1 119 ? -11.261 9.606 1.471 1.00 94.50 119 LYS A C 1
ATOM 982 O O . LYS A 1 119 ? -11.900 8.568 1.675 1.00 94.50 119 LYS A O 1
ATOM 987 N N . LEU A 1 120 ? -10.910 10.443 2.438 1.00 95.31 120 LEU A N 1
ATOM 988 C CA . LEU A 1 120 ? -11.252 10.229 3.830 1.00 95.31 120 LEU A CA 1
ATOM 989 C C . LEU A 1 120 ? -12.775 10.234 4.010 1.00 95.31 120 LEU A C 1
ATOM 991 O O . LEU A 1 120 ? -13.475 11.157 3.589 1.00 95.31 120 LEU A O 1
ATOM 995 N N . ARG A 1 121 ? -13.288 9.208 4.687 1.00 95.75 121 ARG A N 1
ATOM 996 C CA . ARG A 1 121 ? -14.698 9.094 5.071 1.00 95.75 121 ARG A CA 1
ATOM 997 C C . ARG A 1 121 ? -14.801 8.590 6.501 1.00 95.75 121 ARG A C 1
ATOM 999 O O . ARG A 1 121 ? -13.943 7.836 6.947 1.00 95.75 121 ARG A O 1
ATOM 1006 N N . GLU A 1 122 ? -15.848 9.000 7.202 1.00 97.19 122 GLU A N 1
ATOM 1007 C CA . GLU A 1 122 ? -16.140 8.459 8.527 1.00 97.19 122 GLU A CA 1
ATOM 1008 C C . GLU A 1 122 ? -16.597 7.003 8.407 1.00 97.19 122 GLU A C 1
ATOM 1010 O O . GLU A 1 122 ? -17.396 6.671 7.525 1.00 97.19 122 GLU A O 1
ATOM 1015 N N . VAL A 1 123 ? -16.063 6.139 9.271 1.00 97.44 123 VAL A N 1
ATOM 1016 C CA . VAL A 1 123 ? -16.373 4.706 9.287 1.00 97.44 123 VAL A CA 1
ATOM 1017 C C . VAL A 1 123 ? -16.548 4.179 10.700 1.00 97.44 123 VAL A C 1
ATOM 1019 O O . VAL A 1 123 ? -16.004 4.722 11.661 1.00 97.44 123 VAL A O 1
ATOM 1022 N N . ASN A 1 124 ? -17.256 3.059 10.823 1.00 97.12 124 ASN A N 1
ATOM 1023 C CA . ASN A 1 124 ? -17.292 2.308 12.073 1.00 97.12 124 ASN A CA 1
ATOM 1024 C C . ASN A 1 124 ? -16.110 1.322 12.183 1.00 97.12 124 ASN A C 1
ATOM 1026 O O . ASN A 1 124 ? -15.371 1.073 11.229 1.00 97.12 124 ASN A O 1
ATOM 1030 N N . LEU A 1 125 ? -15.953 0.707 13.360 1.00 96.44 125 LEU A N 1
ATOM 1031 C CA . LEU A 1 125 ? -14.851 -0.220 13.638 1.00 96.44 125 LEU A CA 1
ATOM 1032 C C . LEU A 1 125 ? -14.828 -1.448 12.708 1.00 96.44 125 LEU A C 1
ATOM 1034 O O . LEU A 1 125 ? -13.751 -1.960 12.412 1.00 96.44 125 LEU A O 1
ATOM 1038 N N . SER A 1 126 ? -15.986 -1.922 12.240 1.00 97.19 126 SER A N 1
ATOM 1039 C CA . SER A 1 126 ? -16.063 -3.111 11.379 1.00 97.19 126 SER A CA 1
ATOM 1040 C C . SER A 1 126 ? -15.541 -2.867 9.961 1.00 97.19 126 SER A C 1
ATOM 1042 O O . SER A 1 126 ? -15.070 -3.800 9.320 1.00 97.19 126 SER A O 1
ATOM 1044 N N . GLU A 1 127 ? -15.543 -1.613 9.506 1.00 97.56 127 GLU A N 1
ATOM 1045 C CA . GLU A 1 127 ? -15.050 -1.199 8.186 1.00 97.56 127 GLU A CA 1
ATOM 1046 C C . GLU A 1 127 ? -13.550 -0.856 8.176 1.00 97.56 127 GLU A C 1
ATOM 1048 O O . GLU A 1 127 ? -12.949 -0.701 7.112 1.00 97.56 127 GLU A O 1
ATOM 1053 N N . VAL A 1 128 ? -12.916 -0.734 9.349 1.00 97.19 128 VAL A N 1
ATOM 1054 C CA . VAL A 1 128 ? -11.492 -0.377 9.487 1.00 97.19 128 VAL A CA 1
ATOM 1055 C C . VAL A 1 128 ? -10.564 -1.270 8.650 1.00 97.19 128 VAL A C 1
ATOM 1057 O O . VAL A 1 128 ? -9.680 -0.716 7.990 1.00 97.19 128 VAL A O 1
ATOM 1060 N N . PRO A 1 129 ? -10.730 -2.609 8.607 1.00 96.88 129 PRO A N 1
ATOM 1061 C CA . PRO A 1 129 ? -9.891 -3.461 7.764 1.00 96.88 129 PRO A CA 1
ATOM 1062 C C . PRO A 1 129 ? -10.016 -3.143 6.267 1.00 96.88 129 PRO A C 1
ATOM 1064 O O . PRO A 1 129 ? -9.016 -3.177 5.550 1.00 96.88 129 PRO A O 1
ATOM 1067 N N . ASP A 1 130 ? -11.215 -2.794 5.795 1.00 96.69 130 ASP A N 1
ATOM 1068 C CA . ASP A 1 130 ? -11.454 -2.451 4.390 1.00 96.69 130 ASP A CA 1
ATOM 1069 C C . ASP A 1 130 ? -10.853 -1.095 4.028 1.00 96.69 130 ASP A C 1
ATOM 1071 O O . ASP A 1 130 ? -10.202 -0.965 2.993 1.00 96.69 130 ASP A O 1
ATOM 1075 N N . VAL A 1 131 ? -11.000 -0.103 4.908 1.00 97.56 131 VAL A N 1
ATOM 1076 C CA . VAL A 1 131 ? -10.377 1.220 4.753 1.00 97.56 131 VAL A CA 1
ATOM 1077 C C . VAL A 1 131 ? -8.854 1.116 4.749 1.00 97.56 131 VAL A C 1
ATOM 1079 O O . VAL A 1 131 ? -8.196 1.719 3.898 1.00 97.56 131 VAL A O 1
ATOM 1082 N N . PHE A 1 132 ? -8.293 0.326 5.669 1.00 98.12 132 PHE A N 1
ATOM 1083 C CA . PHE A 1 132 ? -6.864 0.035 5.700 1.00 98.12 132 PHE A CA 1
ATOM 1084 C C . PHE A 1 132 ? -6.409 -0.565 4.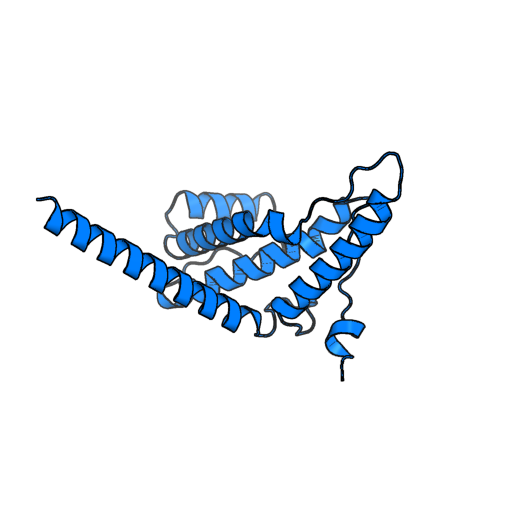367 1.00 98.12 132 PHE A C 1
ATOM 1086 O O . PHE A 1 132 ? -5.457 -0.070 3.767 1.00 98.12 132 PHE A O 1
ATOM 1093 N N . TRP A 1 133 ? -7.089 -1.618 3.901 1.00 97.94 133 TRP A N 1
ATOM 1094 C CA . TRP A 1 133 ? -6.706 -2.325 2.680 1.00 97.94 133 TRP A CA 1
ATOM 1095 C C . TRP A 1 133 ? -6.810 -1.430 1.445 1.00 97.94 133 TRP A C 1
ATOM 1097 O O . TRP A 1 133 ? -5.871 -1.373 0.656 1.00 97.94 133 TRP A O 1
ATOM 1107 N N . SER A 1 134 ? -7.915 -0.692 1.312 1.00 97.12 134 SER A N 1
ATOM 1108 C CA . SER A 1 134 ? -8.154 0.213 0.186 1.00 97.12 134 SER A CA 1
ATOM 1109 C C . SER A 1 134 ? -7.041 1.254 0.063 1.00 97.12 134 SER A C 1
ATOM 1111 O O . SER A 1 134 ? -6.485 1.448 -1.018 1.00 97.12 134 SER A O 1
ATOM 1113 N N . TYR A 1 135 ? -6.641 1.874 1.180 1.00 97.62 135 TYR A N 1
ATOM 1114 C CA . TYR A 1 135 ? -5.516 2.805 1.174 1.00 97.62 135 TYR A CA 1
ATOM 1115 C C . TYR A 1 135 ? -4.197 2.098 0.847 1.00 97.62 135 TYR A C 1
ATOM 1117 O O . TYR A 1 135 ? -3.432 2.595 0.024 1.00 97.62 135 TYR A O 1
ATOM 1125 N N . PHE A 1 136 ? -3.926 0.946 1.468 1.00 97.94 136 PHE A N 1
ATOM 1126 C CA . PHE A 1 136 ? -2.681 0.199 1.284 1.00 97.94 136 PHE A CA 1
ATOM 1127 C C . PHE A 1 136 ? -2.430 -0.158 -0.182 1.00 97.94 136 PHE A C 1
ATOM 1129 O O . PHE A 1 136 ? -1.357 0.116 -0.724 1.00 97.94 136 PHE A O 1
ATOM 1136 N N . GLU A 1 137 ? -3.444 -0.730 -0.824 1.00 97.25 137 GLU A N 1
ATOM 1137 C CA . GLU A 1 137 ? -3.425 -1.156 -2.216 1.00 97.25 137 GLU A CA 1
ATOM 1138 C C . GLU A 1 137 ? -3.222 0.027 -3.171 1.00 97.25 137 GLU A C 1
ATOM 1140 O O . GLU A 1 137 ? -2.302 0.021 -3.994 1.00 97.25 137 GLU A O 1
ATOM 1145 N N . ARG A 1 138 ? -4.024 1.086 -3.009 1.00 97.19 138 ARG A N 1
ATOM 1146 C CA . ARG A 1 138 ? -3.963 2.299 -3.838 1.00 97.19 138 ARG A CA 1
ATOM 1147 C C . ARG A 1 138 ? -2.665 3.073 -3.645 1.00 97.19 138 ARG A C 1
ATOM 1149 O O . ARG A 1 138 ? -2.105 3.572 -4.618 1.00 97.19 138 ARG A O 1
ATOM 1156 N N . ALA A 1 139 ? -2.127 3.128 -2.427 1.00 96.44 139 ALA A N 1
ATOM 1157 C CA . ALA A 1 139 ? -0.833 3.751 -2.158 1.00 96.44 139 ALA A CA 1
ATOM 1158 C C . ALA A 1 139 ? 0.317 3.004 -2.850 1.00 96.44 139 ALA A C 1
ATOM 1160 O O . ALA A 1 139 ? 1.234 3.634 -3.379 1.00 96.44 139 ALA A O 1
ATOM 1161 N N . TYR A 1 140 ? 0.254 1.672 -2.901 1.00 95.69 140 TYR A N 1
ATOM 1162 C CA . TYR A 1 140 ? 1.218 0.855 -3.636 1.00 95.69 140 TYR A CA 1
ATOM 1163 C C . TYR A 1 140 ? 1.109 1.038 -5.148 1.00 95.69 140 TYR A C 1
ATOM 1165 O O . TYR A 1 140 ? 2.128 1.231 -5.813 1.00 95.69 140 TYR A O 1
ATOM 1173 N N . TRP A 1 141 ? -0.112 1.028 -5.682 1.00 95.69 141 TRP A N 1
ATOM 1174 C CA . TRP A 1 141 ? -0.365 1.308 -7.092 1.00 95.69 141 TRP A CA 1
ATOM 1175 C C . TRP A 1 141 ? 0.169 2.679 -7.494 1.00 95.69 141 TRP A C 1
ATOM 1177 O O . TRP A 1 141 ? 0.973 2.806 -8.417 1.00 95.69 141 TRP A O 1
ATOM 1187 N N . ARG A 1 142 ? -0.194 3.705 -6.724 1.00 93.81 142 ARG A N 1
ATOM 1188 C CA . ARG A 1 142 ? 0.294 5.065 -6.908 1.00 93.81 142 ARG A CA 1
ATOM 1189 C C . ARG A 1 142 ? 1.817 5.120 -6.915 1.00 93.81 142 ARG A C 1
ATOM 1191 O O . ARG A 1 142 ? 2.396 5.756 -7.784 1.00 93.81 142 ARG A O 1
ATOM 1198 N N . ALA A 1 143 ? 2.474 4.469 -5.961 1.00 92.62 143 ALA A N 1
ATOM 1199 C CA . ALA A 1 143 ? 3.926 4.506 -5.849 1.00 92.62 143 ALA A CA 1
ATOM 1200 C C . ALA A 1 143 ? 4.634 3.819 -7.031 1.00 92.62 143 ALA A C 1
ATOM 1202 O O . ALA A 1 143 ? 5.575 4.380 -7.586 1.00 92.62 143 ALA A O 1
ATOM 1203 N N . LEU A 1 144 ? 4.170 2.634 -7.436 1.00 93.75 144 LEU A N 1
ATOM 1204 C CA . LEU A 1 144 ? 4.873 1.763 -8.392 1.00 93.75 144 LEU A CA 1
ATOM 1205 C C . LEU A 1 144 ? 4.362 1.854 -9.838 1.00 93.75 144 LEU A C 1
ATOM 1207 O O . LEU A 1 144 ? 4.898 1.191 -10.728 1.00 93.75 144 LEU A O 1
ATOM 1211 N N . VAL A 1 145 ? 3.306 2.629 -10.073 1.00 91.31 145 VAL A N 1
ATOM 1212 C CA . VAL A 1 145 ? 2.744 2.873 -11.408 1.00 91.31 145 VAL A CA 1
ATOM 1213 C C . VAL A 1 145 ? 2.651 4.369 -11.647 1.00 91.31 145 VAL A C 1
ATOM 1215 O O . VAL A 1 145 ? 3.242 4.887 -12.593 1.00 91.31 145 VAL A O 1
ATOM 1218 N N . SER A 1 146 ? 1.943 5.077 -10.766 1.00 84.19 146 SER A N 1
ATOM 1219 C CA . SER A 1 146 ? 1.678 6.499 -10.962 1.00 84.19 146 SER A CA 1
ATOM 1220 C C . SER A 1 146 ? 2.848 7.397 -10.604 1.00 84.19 146 SER A C 1
ATOM 1222 O O . SER A 1 146 ? 2.835 8.508 -11.067 1.00 84.19 146 SER A O 1
ATOM 1224 N N . ILE A 1 147 ? 3.831 7.009 -9.795 1.00 81.00 147 ILE A N 1
ATOM 1225 C CA . ILE A 1 147 ? 5.001 7.857 -9.477 1.00 81.00 147 ILE A CA 1
ATOM 1226 C C . ILE A 1 147 ? 6.257 7.336 -10.175 1.00 81.00 147 ILE A C 1
ATOM 1228 O O . ILE A 1 147 ? 7.149 8.121 -10.492 1.00 81.00 147 ILE A O 1
ATOM 1232 N N . ASP A 1 148 ? 6.294 6.041 -10.493 1.00 75.62 148 ASP A N 1
ATOM 1233 C CA . ASP A 1 148 ? 7.401 5.375 -11.188 1.00 75.62 148 ASP A CA 1
ATOM 1234 C C . ASP A 1 148 ? 7.819 6.072 -12.497 1.00 75.62 148 ASP A C 1
ATOM 1236 O O . ASP A 1 148 ? 8.982 6.034 -12.898 1.00 75.62 148 ASP A O 1
ATOM 1240 N N . TYR A 1 149 ? 6.914 6.817 -13.146 1.00 59.94 149 TYR A N 1
ATOM 1241 C CA . TYR A 1 149 ? 7.264 7.608 -14.328 1.00 59.94 149 TYR A CA 1
ATOM 1242 C C . TYR A 1 149 ? 8.371 8.651 -14.081 1.00 59.94 149 TYR A C 1
ATOM 1244 O O . TYR A 1 149 ? 8.997 9.085 -15.049 1.00 59.94 149 TYR A O 1
ATOM 1252 N N . LEU A 1 150 ? 8.628 9.033 -12.824 1.00 60.00 150 LEU A N 1
ATOM 1253 C CA . LEU A 1 150 ? 9.670 9.977 -12.412 1.00 60.00 150 LEU A CA 1
ATOM 1254 C C . LEU A 1 150 ? 11.044 9.322 -12.173 1.00 60.00 150 LEU A C 1
ATOM 1256 O O . LEU A 1 150 ? 12.017 10.040 -11.957 1.00 60.00 150 LEU A O 1
ATOM 1260 N N . ALA A 1 151 ? 11.155 7.990 -12.224 1.00 71.81 151 ALA A N 1
ATOM 1261 C CA . ALA A 1 151 ? 12.362 7.250 -11.835 1.00 71.81 151 ALA A CA 1
ATOM 1262 C C . ALA A 1 151 ? 13.467 7.169 -12.915 1.00 71.81 151 ALA A C 1
ATOM 1264 O O . ALA A 1 151 ? 14.430 6.420 -12.751 1.00 71.81 151 ALA A O 1
ATOM 1265 N N . ALA A 1 152 ? 13.358 7.943 -14.003 1.00 82.31 152 ALA A N 1
ATOM 1266 C CA . ALA A 1 152 ? 14.341 8.023 -15.093 1.00 82.31 152 ALA A CA 1
ATOM 1267 C C . ALA A 1 152 ? 14.844 6.635 -15.560 1.00 82.31 152 ALA A C 1
ATOM 1269 O O . ALA A 1 152 ? 14.040 5.802 -15.978 1.00 82.31 152 ALA A O 1
ATOM 1270 N N . GLU A 1 153 ? 16.152 6.370 -15.472 1.00 82.38 153 GLU A N 1
ATOM 1271 C CA . GLU A 1 153 ? 16.797 5.111 -15.887 1.00 82.38 153 GLU A CA 1
ATOM 1272 C C . GLU A 1 153 ? 16.270 3.865 -15.150 1.00 82.38 153 GLU A C 1
ATOM 1274 O O . GLU A 1 153 ? 16.351 2.749 -15.671 1.00 82.38 153 GLU A O 1
ATOM 1279 N N . CYS A 1 154 ? 15.686 4.054 -13.963 1.00 88.12 154 CYS A N 1
ATOM 1280 C CA . CYS A 1 154 ? 15.114 3.001 -13.124 1.00 88.12 154 CYS A CA 1
ATOM 1281 C C . CYS A 1 154 ? 13.601 2.818 -13.293 1.00 88.12 154 CYS A C 1
ATOM 1283 O O . CYS A 1 154 ? 13.000 2.058 -12.537 1.00 88.12 154 CYS A O 1
ATOM 1285 N N . LYS A 1 155 ? 12.983 3.481 -14.277 1.00 87.88 155 LYS A N 1
ATOM 1286 C CA . LYS A 1 155 ? 11.558 3.325 -14.579 1.00 87.88 155 LYS A CA 1
ATOM 1287 C C . LYS A 1 155 ? 11.220 1.860 -14.878 1.00 87.88 155 LYS A C 1
ATOM 1289 O O . LYS A 1 155 ? 11.820 1.254 -15.771 1.00 87.88 155 LYS A O 1
ATOM 1294 N N . LEU A 1 156 ? 10.227 1.323 -14.171 1.00 89.81 156 LEU A N 1
ATOM 1295 C CA . LEU A 1 156 ? 9.761 -0.063 -14.300 1.00 89.81 156 LEU A CA 1
ATOM 1296 C C . LEU A 1 156 ? 8.912 -0.278 -15.556 1.00 89.81 156 LEU A C 1
ATOM 1298 O O . LEU A 1 156 ? 8.808 -1.394 -16.060 1.00 89.81 156 LEU A O 1
ATOM 1302 N N . GLY A 1 157 ? 8.318 0.795 -16.077 1.00 87.56 157 GLY A N 1
ATOM 1303 C CA . GLY A 1 157 ? 7.445 0.733 -17.244 1.00 87.56 157 GLY A CA 1
ATOM 1304 C C . GLY A 1 157 ? 6.021 0.278 -16.896 1.00 87.56 157 GLY A C 1
ATOM 1305 O O . GLY A 1 157 ? 5.653 0.171 -15.721 1.00 87.56 157 GLY A O 1
ATOM 1306 N N . PRO A 1 158 ? 5.164 0.064 -17.910 1.00 91.44 158 PRO A N 1
ATOM 1307 C CA . PRO A 1 158 ? 3.763 -0.283 -17.686 1.00 91.44 158 PRO A CA 1
ATOM 1308 C C . PRO A 1 158 ? 3.607 -1.645 -16.995 1.00 91.44 158 PRO A C 1
ATOM 1310 O O . PRO A 1 158 ? 4.504 -2.487 -17.031 1.00 91.44 158 PRO A O 1
ATOM 1313 N N . VAL A 1 159 ? 2.453 -1.870 -16.363 1.00 93.75 159 VAL A N 1
ATOM 1314 C CA . VAL A 1 159 ? 2.063 -3.192 -15.840 1.00 93.75 159 VAL A CA 1
ATOM 1315 C C . VAL A 1 159 ? 1.892 -4.168 -17.000 1.00 93.75 159 VAL A C 1
ATOM 1317 O O . VAL A 1 159 ? 1.181 -3.870 -17.962 1.00 93.75 159 VAL A O 1
ATOM 1320 N N . ALA A 1 160 ? 2.548 -5.330 -16.929 1.00 93.62 160 ALA A N 1
ATOM 1321 C CA . ALA A 1 160 ? 2.534 -6.325 -17.998 1.00 93.62 160 ALA A CA 1
ATOM 1322 C C . ALA A 1 160 ? 1.270 -7.202 -17.940 1.00 93.62 160 ALA A C 1
ATOM 1324 O O . ALA A 1 160 ? 1.343 -8.418 -17.769 1.00 93.62 160 ALA A O 1
ATOM 1325 N N . PHE A 1 161 ? 0.093 -6.586 -18.094 1.00 93.50 161 PHE A N 1
ATOM 1326 C CA . PHE A 1 161 ? -1.202 -7.265 -17.953 1.00 93.50 161 PHE A CA 1
ATOM 1327 C C . PHE A 1 161 ? -1.341 -8.517 -18.819 1.00 93.50 161 PHE A C 1
ATOM 1329 O O . PHE A 1 161 ? -1.835 -9.524 -18.330 1.00 93.50 161 PHE A O 1
ATOM 1336 N N . GLU A 1 162 ? -0.868 -8.483 -20.067 1.00 90.38 162 GLU A N 1
ATOM 1337 C CA . GLU A 1 162 ? -0.931 -9.639 -20.975 1.00 90.38 162 GLU A CA 1
ATOM 1338 C C . GLU A 1 162 ? -0.148 -10.842 -20.435 1.00 90.38 162 GLU A C 1
ATOM 1340 O O . GLU A 1 162 ? -0.594 -11.978 -20.545 1.00 90.38 162 GLU A O 1
ATOM 1345 N N . SER A 1 163 ? 0.997 -10.596 -19.792 1.00 89.88 163 SER A N 1
ATOM 1346 C CA . SER A 1 163 ? 1.804 -11.646 -19.162 1.00 89.88 163 SER A CA 1
ATOM 1347 C C . SER A 1 163 ? 1.107 -12.217 -17.923 1.00 89.88 163 SER A C 1
ATOM 1349 O O . SER A 1 163 ? 1.099 -13.425 -17.707 1.00 89.88 163 SER A O 1
ATOM 1351 N N . ILE A 1 164 ? 0.482 -11.349 -17.121 1.00 91.50 164 ILE A N 1
ATOM 1352 C CA . ILE A 1 164 ? -0.203 -11.734 -15.879 1.00 91.50 164 ILE A CA 1
ATOM 1353 C C . ILE A 1 164 ? -1.497 -12.510 -16.171 1.00 91.50 164 ILE A C 1
ATOM 1355 O O . ILE A 1 164 ? -1.771 -13.519 -15.526 1.00 91.50 164 ILE A O 1
ATOM 1359 N N . LEU A 1 165 ? -2.301 -12.033 -17.126 1.00 89.44 165 LEU A N 1
ATOM 1360 C CA . LEU A 1 165 ? -3.634 -12.557 -17.440 1.00 89.44 165 LEU A CA 1
ATOM 1361 C C . LEU A 1 165 ? -3.611 -13.656 -18.513 1.00 89.44 165 LEU A C 1
ATOM 1363 O O . LEU A 1 165 ? -4.499 -14.506 -18.536 1.00 89.44 165 LEU A O 1
ATOM 1367 N N . GLY A 1 166 ? -2.612 -13.644 -19.400 1.00 75.00 166 GLY A N 1
ATOM 1368 C CA . GLY A 1 166 ? -2.436 -14.618 -20.480 1.00 75.00 166 GLY A CA 1
ATOM 1369 C C . GLY A 1 166 ? -1.793 -15.937 -20.046 1.00 75.00 166 GLY A C 1
ATOM 1370 O O . GLY A 1 166 ? -1.719 -16.860 -20.853 1.00 75.00 166 GLY A O 1
ATOM 1371 N N . GLY A 1 167 ? -1.355 -16.050 -18.787 1.00 59.75 167 GLY A N 1
ATOM 1372 C CA . GLY A 1 167 ? -0.850 -17.288 -18.195 1.00 59.75 167 GLY A CA 1
ATOM 1373 C C . GLY A 1 167 ? -1.953 -18.329 -17.980 1.00 59.75 167 GLY A C 1
ATOM 1374 O O . GLY A 1 167 ? -2.450 -18.484 -16.865 1.00 59.75 167 GLY A O 1
ATOM 1375 N N . LYS A 1 168 ? -2.319 -19.037 -19.053 1.00 46.44 168 LYS A N 1
ATOM 1376 C CA . LYS A 1 168 ? -2.870 -20.399 -19.019 1.00 46.44 168 LYS A CA 1
ATOM 1377 C C . LYS A 1 168 ? -1.810 -21.387 -19.480 1.00 46.44 168 LYS A C 1
ATOM 1379 O O . LYS A 1 168 ? -1.125 -21.072 -20.477 1.00 46.44 168 LYS A O 1
#

Sequence (168 aa):
MGRFLLELLKIVFVTALLLTLAFGVWLYYRGAQPMDIPEARGITFWQFIQDRWAAYRQADARVSALPQYLGCRNDVLYYLPLNLRGSFNFAYASLNPDSKLAFAFKYWEEQKPDEVLPKLREVNLSEVPDVFWSYFERAYWRALVSIDYLAAECKLGPVAFESILGGK

pLDDT: mean 92.61, std 7.81, range [46.44, 98.31]